Protein AF-A0A2A2QU94-F1 (afdb_monomer_lite)

Secondary structure (DSSP, 8-state):
-HHHHHHHHHIIIIIIHHHHHHHS-GGGHHHHHHHHHHHHHHHHHHIIIIIHHHHH--

Radius of gyration: 14.05 Å; chains: 1; bounding box: 30×21×41 Å

Foldseek 3Di:
DVVVVVVVVVCLVPVQLVVVLVVDDVVCSVVSNVVSVVVSVVVVVVCVPPVVCVVPPD

pLDDT: mean 87.4, std 5.4, range [58.88, 94.12]

Structure (mmCIF, N/CA/C/O backbone):
data_AF-A0A2A2QU94-F1
#
_entry.id   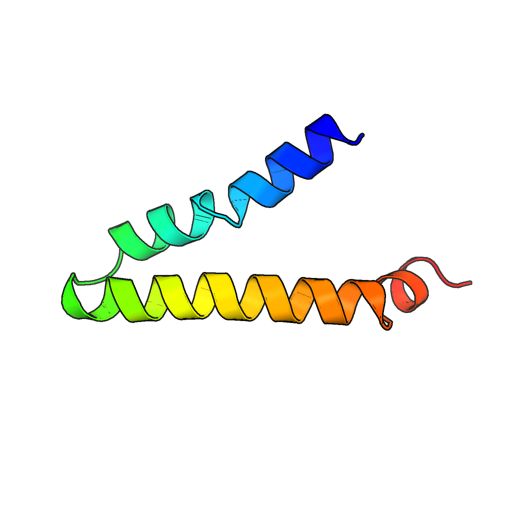AF-A0A2A2QU94-F1
#
loop_
_atom_site.group_PDB
_atom_site.id
_atom_site.type_symbol
_atom_site.label_atom_id
_atom_site.label_alt_id
_atom_site.label_comp_id
_atom_site.label_asym_id
_atom_site.label_entity_id
_atom_site.label_seq_id
_atom_site.pdbx_PDB_ins_code
_atom_site.Cartn_x
_atom_site.Cartn_y
_atom_site.Cartn_z
_atom_site.occupancy
_atom_site.B_iso_or_equiv
_atom_site.auth_seq_id
_atom_site.auth_comp_id
_atom_site.auth_asym_id
_atom_site.auth_atom_id
_atom_site.pdbx_PDB_model_num
ATOM 1 N N . MET A 1 1 ? 13.568 11.835 -5.680 1.00 75.44 1 MET A N 1
ATOM 2 C CA . MET A 1 1 ? 12.942 10.550 -6.064 1.00 75.44 1 MET A CA 1
ATOM 3 C C . MET A 1 1 ? 12.833 9.595 -4.877 1.00 75.44 1 MET A C 1
ATOM 5 O O . MET A 1 1 ? 11.710 9.324 -4.489 1.00 75.44 1 MET A O 1
ATOM 9 N N . MET A 1 2 ? 13.926 9.137 -4.242 1.00 88.50 2 MET A N 1
ATOM 10 C CA . MET A 1 2 ? 13.841 8.196 -3.098 1.00 88.50 2 MET A CA 1
ATOM 11 C C . MET A 1 2 ? 13.045 8.725 -1.896 1.00 88.50 2 MET A C 1
ATOM 13 O O . MET A 1 2 ? 12.196 8.016 -1.370 1.00 88.50 2 MET A O 1
ATOM 17 N N . THR A 1 3 ? 13.264 9.978 -1.488 1.00 90.56 3 THR A N 1
ATOM 18 C CA . THR A 1 3 ? 12.500 10.609 -0.395 1.00 90.56 3 THR A CA 1
ATOM 19 C C . THR A 1 3 ? 11.019 10.742 -0.740 1.00 90.56 3 THR A C 1
ATOM 21 O O . THR A 1 3 ? 10.158 10.412 0.066 1.00 90.56 3 THR A O 1
ATOM 24 N N . SER A 1 4 ? 10.715 11.151 -1.971 1.00 89.69 4 SER A N 1
ATOM 25 C CA . SER A 1 4 ? 9.350 11.222 -2.495 1.00 89.69 4 SER A CA 1
ATOM 26 C C . SER A 1 4 ? 8.671 9.846 -2.513 1.00 89.69 4 SER A C 1
ATOM 28 O O . SER A 1 4 ? 7.527 9.729 -2.090 1.00 89.69 4 SER A O 1
ATOM 30 N N . ALA A 1 5 ? 9.378 8.791 -2.932 1.00 89.00 5 ALA A N 1
ATOM 31 C CA . ALA A 1 5 ? 8.865 7.421 -2.923 1.00 89.00 5 ALA A CA 1
ATOM 32 C C . ALA A 1 5 ? 8.605 6.909 -1.495 1.00 89.00 5 ALA A C 1
ATOM 34 O O . ALA A 1 5 ? 7.584 6.267 -1.253 1.00 89.00 5 ALA A O 1
ATOM 35 N N . ALA A 1 6 ? 9.475 7.246 -0.537 1.00 88.25 6 ALA A N 1
ATOM 36 C CA . ALA A 1 6 ? 9.266 6.924 0.873 1.00 88.25 6 ALA A CA 1
ATOM 37 C C . ALA A 1 6 ? 8.012 7.613 1.443 1.00 88.25 6 ALA A C 1
ATOM 39 O O . ALA A 1 6 ? 7.243 6.978 2.160 1.00 88.25 6 ALA A O 1
ATOM 40 N N . LEU A 1 7 ? 7.759 8.876 1.077 1.00 89.50 7 LEU A N 1
ATOM 41 C CA . LEU A 1 7 ? 6.543 9.594 1.478 1.00 89.50 7 LEU A CA 1
ATOM 42 C C . LEU A 1 7 ? 5.275 8.950 0.902 1.00 89.50 7 LEU A C 1
ATOM 44 O O . LEU A 1 7 ? 4.290 8.815 1.621 1.00 89.50 7 LEU A O 1
ATOM 48 N N . VAL A 1 8 ? 5.301 8.500 -0.356 1.00 90.50 8 VAL A N 1
ATOM 49 C CA . VAL A 1 8 ? 4.166 7.787 -0.972 1.00 90.50 8 VAL A CA 1
ATOM 50 C C . VAL A 1 8 ? 3.914 6.448 -0.276 1.00 90.50 8 VAL A C 1
ATOM 52 O O . VAL A 1 8 ? 2.770 6.142 0.057 1.00 90.50 8 VAL A O 1
ATOM 55 N N . LEU A 1 9 ? 4.967 5.682 0.029 1.00 88.62 9 LEU A N 1
ATOM 56 C CA . LEU A 1 9 ? 4.836 4.457 0.826 1.00 88.62 9 LEU A CA 1
ATOM 57 C C . LEU A 1 9 ? 4.228 4.738 2.207 1.00 88.62 9 LEU A C 1
ATOM 59 O O . LEU A 1 9 ? 3.380 3.968 2.666 1.00 88.62 9 LEU A O 1
ATOM 63 N N . PHE A 1 10 ? 4.591 5.864 2.824 1.00 89.12 10 PHE A N 1
ATOM 64 C CA . PHE A 1 10 ? 4.048 6.290 4.113 1.00 89.12 10 PHE A CA 1
ATOM 65 C C . PHE A 1 10 ? 2.545 6.622 4.057 1.00 89.12 10 PHE A C 1
ATOM 67 O O . PHE A 1 10 ? 1.820 6.409 5.034 1.00 89.12 10 PHE A O 1
ATOM 74 N N . MET A 1 11 ? 2.039 7.076 2.901 1.00 91.38 11 MET A N 1
ATOM 75 C CA . MET A 1 11 ? 0.599 7.272 2.691 1.00 91.38 11 MET A CA 1
ATOM 76 C C . MET A 1 11 ? -0.159 5.946 2.772 1.00 91.38 11 MET A C 1
ATOM 78 O O . MET A 1 11 ? -1.223 5.893 3.378 1.00 91.38 11 MET A O 1
ATOM 82 N N . THR A 1 12 ? 0.388 4.862 2.221 1.00 85.12 12 THR A N 1
ATOM 83 C CA . THR A 1 12 ? -0.196 3.514 2.332 1.00 85.12 12 THR A CA 1
ATOM 84 C C . THR A 1 12 ? -0.016 2.903 3.723 1.00 85.12 12 THR A C 1
ATOM 86 O O . THR A 1 12 ? -0.977 2.369 4.282 1.00 85.12 12 THR A O 1
ATOM 89 N N . LEU A 1 13 ? 1.178 3.019 4.314 1.00 86.19 13 LEU A N 1
ATOM 90 C CA . LEU A 1 13 ? 1.525 2.463 5.624 1.00 86.19 13 LEU A CA 1
ATOM 91 C C . LEU A 1 13 ? 2.248 3.510 6.486 1.00 86.19 13 LEU A C 1
ATOM 93 O O . LEU A 1 13 ? 3.411 3.792 6.206 1.00 86.19 13 LEU A O 1
ATOM 97 N N . PRO A 1 14 ? 1.639 4.055 7.558 1.00 80.44 14 PRO A N 1
ATOM 98 C CA . PRO A 1 14 ? 0.340 3.722 8.158 1.00 80.44 14 PRO A CA 1
ATOM 99 C C . PRO A 1 14 ? -0.845 4.601 7.698 1.00 80.44 14 PRO A C 1
ATOM 101 O O . PRO A 1 14 ? -1.942 4.428 8.228 1.00 80.44 14 PRO A O 1
ATOM 104 N N . GLY A 1 15 ? -0.668 5.537 6.755 1.00 86.69 15 GLY A N 1
ATOM 105 C CA . GLY A 1 15 ? -1.669 6.574 6.445 1.00 86.69 15 GLY A CA 1
ATOM 106 C C . GLY A 1 15 ? -3.087 6.055 6.151 1.00 86.69 15 GLY A C 1
ATOM 107 O O . GLY A 1 15 ? -4.030 6.404 6.862 1.00 86.69 15 GLY A O 1
ATOM 108 N N . LEU A 1 16 ? -3.248 5.175 5.158 1.00 84.56 16 LEU A N 1
ATOM 109 C CA . LEU A 1 16 ? -4.546 4.590 4.794 1.00 84.56 16 LEU A CA 1
ATOM 110 C C . LEU A 1 16 ? -5.106 3.686 5.895 1.00 84.56 16 LEU A C 1
ATOM 112 O O . LEU A 1 16 ? -6.308 3.701 6.145 1.00 84.56 16 LEU A O 1
ATOM 116 N N . ALA A 1 17 ? -4.246 2.923 6.570 1.00 83.06 17 ALA A N 1
ATOM 117 C CA . ALA A 1 17 ? -4.659 2.023 7.641 1.00 83.06 17 ALA A CA 1
ATOM 118 C C . ALA A 1 17 ? -5.256 2.792 8.833 1.00 83.06 17 ALA A C 1
ATOM 120 O O . ALA A 1 17 ? -6.267 2.372 9.397 1.00 83.06 17 ALA A O 1
ATOM 121 N N . LEU A 1 18 ? -4.675 3.943 9.184 1.00 85.44 18 LEU A N 1
ATOM 122 C CA . LEU A 1 18 ? -5.189 4.826 10.233 1.00 85.44 18 LEU A CA 1
ATOM 123 C C . LEU A 1 18 ? -6.436 5.591 9.779 1.00 85.44 18 LEU A C 1
ATOM 125 O O . LEU A 1 18 ? -7.387 5.712 10.550 1.00 85.44 18 LEU A O 1
ATOM 129 N N . PHE A 1 19 ? -6.463 6.060 8.529 1.00 86.12 19 PHE A N 1
ATOM 130 C CA . PHE A 1 19 ? -7.603 6.789 7.975 1.00 86.12 19 PHE A CA 1
ATOM 131 C C . PHE A 1 19 ? -8.848 5.902 7.865 1.00 86.12 19 PHE A C 1
ATOM 133 O O . PHE A 1 19 ? -9.890 6.216 8.440 1.00 86.12 19 PHE A O 1
ATOM 140 N N . TYR A 1 20 ? -8.734 4.747 7.202 1.00 84.62 20 TYR A N 1
ATOM 141 C CA . TYR A 1 20 ? -9.841 3.800 7.102 1.00 84.62 20 TYR A CA 1
ATOM 142 C C . TYR A 1 20 ? -10.149 3.153 8.449 1.00 84.62 20 TYR A C 1
ATOM 144 O O . TYR A 1 20 ? -11.321 3.015 8.785 1.00 84.62 20 TYR A O 1
ATOM 152 N N . GLY A 1 21 ? -9.135 2.846 9.264 1.00 84.81 21 GLY A N 1
ATOM 153 C CA . GLY A 1 21 ? -9.310 2.351 10.629 1.00 84.81 21 GLY A CA 1
ATOM 154 C C . GLY A 1 21 ? -10.120 3.293 11.531 1.00 84.81 21 GLY A C 1
ATOM 155 O O . GLY A 1 21 ? -10.894 2.816 12.357 1.00 84.81 21 GLY A O 1
ATOM 156 N N . GLY A 1 22 ? -10.003 4.612 11.353 1.00 85.88 22 GLY A N 1
ATOM 157 C CA . GLY A 1 22 ? -10.789 5.610 12.089 1.00 85.88 22 GLY A CA 1
ATOM 158 C C . GLY A 1 22 ? -12.254 5.723 11.648 1.00 85.88 22 GLY A C 1
ATOM 159 O O . GLY A 1 22 ? -13.095 6.147 12.438 1.00 85.88 22 GLY A O 1
ATOM 160 N N . LEU A 1 23 ? -12.571 5.317 10.413 1.00 88.75 23 LEU A N 1
ATOM 161 C CA . LEU A 1 23 ? -13.924 5.366 9.840 1.00 88.75 23 LEU A CA 1
ATOM 162 C C . LEU A 1 23 ? -14.746 4.096 10.127 1.00 88.75 23 LEU A C 1
ATOM 164 O O . LEU A 1 23 ? -15.976 4.125 10.057 1.00 88.75 23 LEU A O 1
ATOM 168 N N . VAL A 1 24 ? -14.097 2.974 10.460 1.00 85.62 24 VAL A N 1
ATOM 169 C CA . VAL A 1 24 ? -14.779 1.719 10.823 1.00 85.62 24 VAL A CA 1
ATOM 170 C C . VAL A 1 24 ? -15.086 1.618 12.316 1.00 85.62 24 VAL A C 1
ATOM 172 O O . VAL A 1 24 ? -14.410 2.158 13.187 1.00 85.62 24 VAL A O 1
ATOM 175 N N . ARG A 1 25 ? -16.097 0.802 12.633 1.00 84.94 25 ARG A N 1
ATOM 176 C CA . ARG A 1 25 ? -16.406 0.396 14.012 1.00 84.94 25 ARG A CA 1
ATOM 177 C C . ARG A 1 25 ? -15.188 -0.290 14.640 1.00 84.94 25 ARG A C 1
ATOM 179 O O . ARG A 1 25 ? -14.566 -1.129 13.996 1.00 84.94 25 ARG A O 1
ATOM 186 N N . ARG A 1 26 ? -14.932 -0.029 15.930 1.00 77.06 26 ARG A N 1
ATOM 187 C CA . ARG A 1 26 ? -13.789 -0.561 16.712 1.00 77.06 26 ARG A CA 1
ATOM 188 C C . ARG A 1 26 ? -13.538 -2.065 16.519 1.00 77.06 26 ARG A C 1
ATOM 190 O O . ARG A 1 26 ? -12.390 -2.477 16.428 1.00 77.06 26 ARG A O 1
ATOM 197 N N . LYS A 1 27 ? -14.599 -2.869 16.371 1.00 85.62 27 LYS A N 1
ATOM 198 C CA . LYS A 1 27 ? -14.511 -4.319 16.118 1.00 85.62 27 LYS A CA 1
ATOM 199 C C . LYS A 1 27 ? -13.862 -4.713 14.779 1.00 85.62 27 LYS A C 1
ATOM 201 O O . LYS A 1 27 ? -13.339 -5.811 14.671 1.00 85.62 27 LYS A O 1
ATOM 206 N N . ASN A 1 28 ? -13.883 -3.833 13.777 1.00 84.56 28 ASN A N 1
ATOM 207 C CA . ASN A 1 28 ? -13.399 -4.109 12.419 1.00 84.56 28 ASN A CA 1
ATOM 208 C C . ASN A 1 28 ? -12.041 -3.452 12.123 1.00 84.56 28 ASN A C 1
ATOM 210 O O . ASN A 1 28 ? -11.469 -3.697 11.063 1.00 84.56 28 ASN 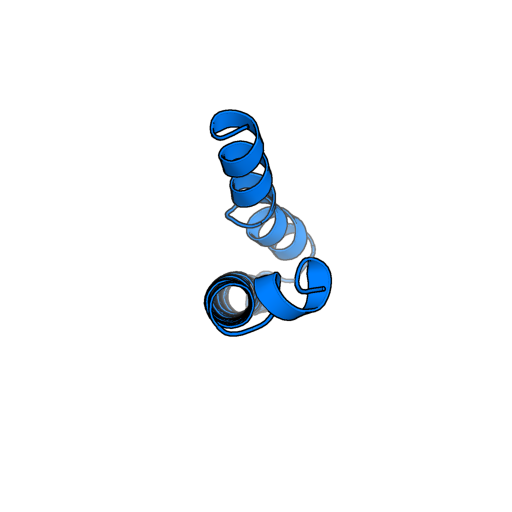A O 1
ATOM 214 N N . VAL A 1 29 ? -11.508 -2.639 13.042 1.00 83.44 29 VAL A N 1
ATOM 215 C CA . VAL A 1 29 ? -10.256 -1.891 12.835 1.00 83.44 29 VAL A CA 1
ATOM 216 C C . VAL A 1 29 ? -9.087 -2.837 12.584 1.00 83.44 29 VAL A C 1
ATOM 218 O O . VAL A 1 29 ? -8.318 -2.617 11.656 1.00 83.44 29 VAL A O 1
ATOM 221 N N . LEU A 1 30 ? -9.001 -3.934 13.344 1.00 84.44 30 LEU A N 1
ATOM 222 C CA . LEU A 1 30 ? -7.949 -4.939 13.176 1.00 84.44 30 LEU A CA 1
ATOM 223 C C . LEU A 1 30 ? -8.011 -5.613 11.793 1.00 84.44 30 LEU A C 1
ATOM 225 O O . LEU A 1 30 ? -6.978 -5.848 11.175 1.00 84.44 30 LEU A O 1
ATOM 229 N N . SER A 1 31 ? -9.223 -5.862 11.283 1.00 86.75 31 SER A N 1
ATOM 230 C CA . SER A 1 31 ? -9.434 -6.435 9.948 1.00 86.75 31 SER A CA 1
ATOM 231 C C . SER A 1 31 ? -8.980 -5.479 8.847 1.00 86.75 31 SER A C 1
ATOM 233 O O . SER A 1 31 ? -8.342 -5.914 7.895 1.00 86.75 31 SER A O 1
ATOM 235 N N . VAL A 1 32 ? -9.277 -4.183 8.975 1.00 87.19 32 VAL A N 1
ATOM 236 C CA . VAL A 1 32 ? -8.845 -3.168 8.001 1.00 87.19 32 VAL A CA 1
ATOM 237 C C . VAL A 1 32 ? -7.328 -3.004 8.022 1.00 87.19 32 VAL A C 1
ATOM 239 O O . VAL A 1 32 ? -6.702 -2.958 6.968 1.00 87.19 32 VAL A O 1
ATOM 242 N N . LEU A 1 33 ? -6.715 -3.012 9.206 1.00 86.38 33 LEU A N 1
ATOM 243 C CA . LEU A 1 33 ? -5.260 -2.945 9.358 1.00 86.38 33 LEU A CA 1
ATOM 244 C C . LEU A 1 33 ? -4.561 -4.148 8.700 1.00 86.38 33 LEU A C 1
ATOM 246 O O . LEU A 1 33 ? -3.607 -3.967 7.942 1.00 86.38 33 LEU A O 1
ATOM 250 N N . ALA A 1 34 ? -5.078 -5.360 8.926 1.00 88.06 34 ALA A N 1
ATOM 251 C CA . ALA A 1 34 ? -4.569 -6.583 8.308 1.00 88.06 34 ALA A CA 1
ATOM 252 C C . ALA A 1 34 ? -4.740 -6.584 6.778 1.00 88.06 34 ALA A C 1
ATOM 254 O O . ALA A 1 34 ? -3.820 -6.972 6.059 1.00 88.06 34 ALA A O 1
ATOM 255 N N . GLN A 1 35 ? -5.880 -6.105 6.270 1.00 88.25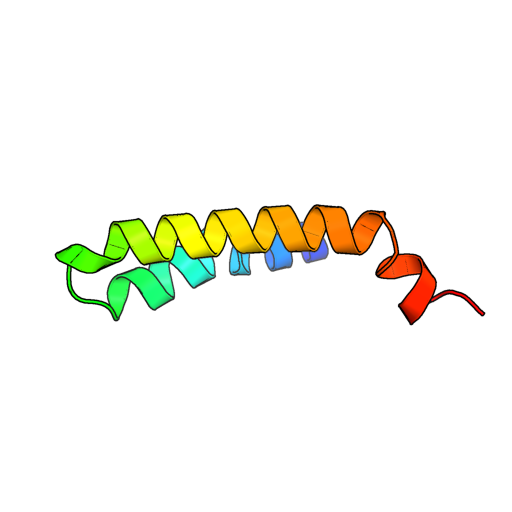 35 GLN A N 1
ATOM 256 C CA . GLN A 1 35 ? -6.126 -5.977 4.831 1.00 88.25 35 GLN A CA 1
ATOM 257 C C . GLN A 1 35 ? -5.197 -4.944 4.180 1.00 88.25 35 GLN A C 1
ATOM 259 O O . GLN A 1 35 ? -4.603 -5.239 3.146 1.00 88.25 35 GLN A O 1
ATOM 264 N N . CYS A 1 36 ? -5.005 -3.769 4.789 1.00 89.19 36 CYS A N 1
ATOM 265 C CA . CYS A 1 36 ? -4.087 -2.750 4.274 1.00 89.19 36 CYS A CA 1
ATOM 266 C C . CYS A 1 36 ? -2.636 -3.257 4.212 1.00 89.19 36 CYS A C 1
ATOM 268 O O . CYS A 1 36 ? -1.965 -3.056 3.199 1.00 89.19 36 CYS A O 1
ATOM 270 N N . LEU A 1 37 ? -2.159 -3.952 5.252 1.00 88.19 37 LEU A N 1
ATOM 271 C CA . LEU A 1 37 ? -0.825 -4.567 5.266 1.00 88.19 37 LEU A CA 1
ATOM 272 C C . LEU A 1 37 ? -0.697 -5.684 4.222 1.00 88.19 37 LEU A C 1
ATOM 274 O O . LEU A 1 37 ? 0.266 -5.701 3.454 1.00 88.19 37 LEU A O 1
ATOM 278 N N . GLY A 1 38 ? -1.683 -6.583 4.159 1.00 90.19 38 GLY A N 1
ATOM 279 C CA . GLY A 1 38 ? -1.690 -7.708 3.225 1.00 90.19 38 GLY A CA 1
ATOM 280 C C . GLY A 1 38 ? -1.689 -7.260 1.764 1.00 90.19 38 GLY A C 1
ATOM 281 O O . GLY A 1 38 ? -0.875 -7.736 0.975 1.00 90.19 38 GLY A O 1
ATOM 282 N N . ILE A 1 39 ? -2.543 -6.294 1.411 1.00 90.75 39 ILE A N 1
ATOM 283 C CA . ILE A 1 39 ? -2.623 -5.757 0.047 1.00 90.75 39 ILE A CA 1
ATOM 284 C C . ILE A 1 39 ? -1.337 -5.010 -0.313 1.00 90.75 39 ILE A C 1
ATOM 286 O O . ILE A 1 39 ? -0.819 -5.208 -1.407 1.00 90.75 39 ILE A O 1
ATOM 290 N N . THR A 1 40 ? -0.776 -4.206 0.597 1.00 90.94 40 THR A N 1
ATOM 291 C CA . THR A 1 40 ? 0.476 -3.479 0.321 1.00 90.94 40 THR A CA 1
ATOM 292 C C . THR A 1 40 ? 1.631 -4.447 0.041 1.00 90.94 40 THR A C 1
ATOM 294 O O . THR A 1 40 ? 2.376 -4.255 -0.923 1.00 90.94 40 THR A O 1
ATOM 297 N N . GLY A 1 41 ? 1.753 -5.531 0.816 1.00 89.94 41 GLY A N 1
ATOM 298 C CA . GLY A 1 41 ? 2.750 -6.577 0.565 1.00 89.94 41 GLY A CA 1
ATOM 299 C C . GLY A 1 41 ? 2.534 -7.292 -0.771 1.00 89.94 41 GLY A C 1
ATOM 300 O O . GLY A 1 41 ? 3.469 -7.427 -1.560 1.00 89.94 41 GLY A O 1
ATOM 301 N N . LEU A 1 42 ? 1.291 -7.684 -1.064 1.00 93.81 42 LEU A N 1
ATOM 302 C CA . LEU A 1 42 ? 0.936 -8.379 -2.304 1.00 93.81 42 LEU A CA 1
ATOM 303 C C . LEU A 1 42 ? 1.218 -7.503 -3.533 1.00 93.81 42 LEU A C 1
ATOM 305 O O . LEU A 1 42 ? 1.885 -7.951 -4.463 1.00 93.81 42 LEU A O 1
ATOM 309 N N . VAL A 1 43 ? 0.799 -6.235 -3.510 1.00 92.69 43 VAL A N 1
ATOM 310 C CA . VAL A 1 43 ? 1.055 -5.274 -4.594 1.00 92.69 43 VAL A CA 1
ATOM 311 C C . VAL A 1 43 ? 2.551 -5.029 -4.777 1.00 92.69 43 VAL A C 1
ATOM 313 O O . VAL A 1 43 ? 2.997 -4.940 -5.914 1.00 92.69 43 VAL A O 1
ATOM 316 N N . THR A 1 44 ? 3.346 -4.987 -3.702 1.00 90.94 44 THR A N 1
ATOM 317 C CA . THR A 1 44 ? 4.809 -4.822 -3.805 1.00 90.94 44 THR A CA 1
ATOM 318 C C . THR A 1 44 ? 5.455 -5.995 -4.548 1.00 90.94 44 THR A C 1
ATOM 320 O O . THR A 1 44 ? 6.262 -5.787 -5.455 1.00 90.94 44 THR A O 1
ATOM 323 N N . ILE A 1 45 ? 5.062 -7.227 -4.212 1.00 94.12 45 ILE A N 1
ATOM 324 C CA . ILE A 1 45 ? 5.548 -8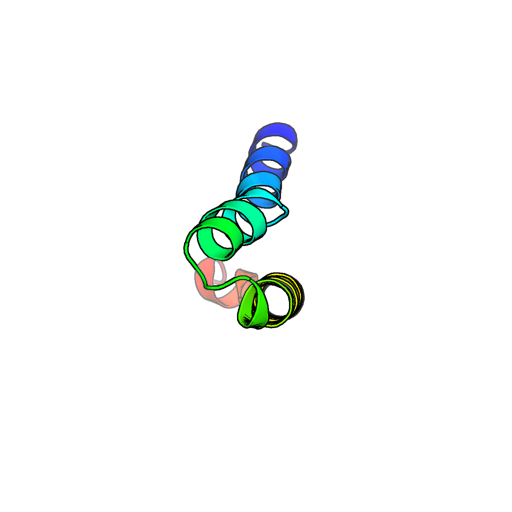.439 -4.889 1.00 94.12 45 ILE A CA 1
ATOM 325 C C . ILE A 1 45 ? 5.090 -8.452 -6.350 1.00 94.12 45 ILE A C 1
ATOM 327 O O . ILE A 1 45 ? 5.885 -8.711 -7.251 1.00 94.12 45 ILE A O 1
ATOM 331 N N . MET A 1 46 ? 3.820 -8.128 -6.593 1.00 93.62 46 MET A N 1
ATOM 332 C CA . MET A 1 46 ? 3.229 -8.090 -7.929 1.00 93.62 46 MET A CA 1
ATOM 333 C C . MET A 1 46 ? 3.902 -7.044 -8.829 1.00 93.62 46 MET A C 1
ATOM 335 O O . MET A 1 46 ? 4.186 -7.301 -10.002 1.00 93.62 46 MET A O 1
ATOM 339 N N . TRP A 1 47 ? 4.203 -5.875 -8.260 1.00 91.50 47 TRP A N 1
ATOM 340 C CA . TRP A 1 47 ? 4.891 -4.780 -8.932 1.00 91.50 47 TRP A CA 1
ATOM 341 C C . TRP A 1 47 ? 6.305 -5.171 -9.357 1.00 91.50 47 TRP A C 1
ATOM 343 O O . TRP A 1 47 ? 6.694 -4.899 -10.492 1.00 91.50 47 TRP A O 1
ATOM 353 N N . TRP A 1 48 ? 7.046 -5.851 -8.478 1.00 92.12 48 TRP A N 1
ATOM 354 C CA . TRP A 1 48 ? 8.382 -6.361 -8.785 1.00 92.12 48 TRP A CA 1
ATOM 355 C C . TRP A 1 48 ? 8.359 -7.498 -9.817 1.00 92.12 48 TRP A C 1
ATOM 357 O O . TRP A 1 48 ? 9.192 -7.512 -10.718 1.00 92.12 48 TRP A O 1
ATOM 367 N N . ALA A 1 49 ? 7.401 -8.425 -9.715 1.00 92.00 49 ALA A N 1
ATOM 368 C CA . ALA A 1 49 ? 7.351 -9.618 -10.558 1.00 92.00 49 ALA A CA 1
ATOM 369 C C . ALA A 1 49 ? 6.998 -9.311 -12.021 1.00 92.00 49 ALA A C 1
ATOM 371 O O . ALA A 1 49 ? 7.636 -9.827 -12.936 1.00 92.00 49 ALA A O 1
ATOM 372 N N . PHE A 1 50 ? 5.968 -8.496 -12.251 1.00 91.31 50 PHE A N 1
ATOM 373 C CA . PHE A 1 50 ? 5.499 -8.199 -13.608 1.00 91.31 50 PHE A CA 1
ATOM 374 C C . PHE A 1 50 ? 4.923 -6.795 -13.781 1.00 91.31 50 PHE A C 1
ATOM 376 O O . PHE A 1 50 ? 4.907 -6.298 -14.903 1.00 91.31 50 PHE A O 1
ATOM 383 N N . GLY A 1 51 ? 4.480 -6.127 -12.710 1.00 89.31 51 GLY A N 1
ATOM 384 C CA . GLY A 1 51 ? 3.848 -4.808 -12.817 1.00 89.31 51 GLY A CA 1
ATOM 385 C C . GLY A 1 51 ? 4.754 -3.751 -13.453 1.00 89.31 51 GLY A C 1
ATOM 386 O O . GLY A 1 51 ? 4.314 -3.030 -14.346 1.00 89.31 51 GLY A O 1
ATOM 387 N N . TYR A 1 52 ? 6.031 -3.705 -13.067 1.00 90.81 52 TYR A N 1
ATOM 388 C CA . 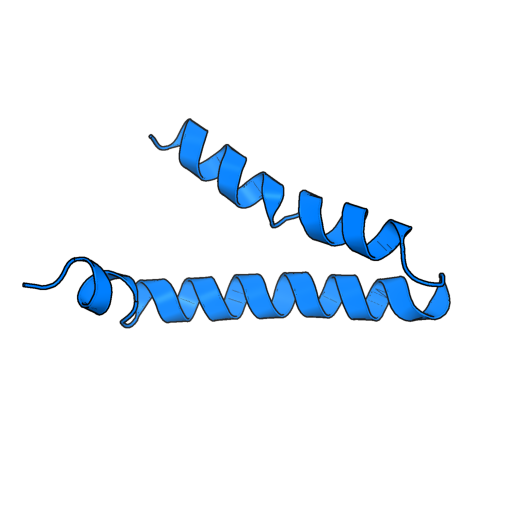TYR A 1 52 ? 6.986 -2.763 -13.653 1.00 90.81 52 TYR A CA 1
ATOM 389 C C . TYR A 1 52 ? 7.205 -3.020 -15.151 1.00 90.81 52 TYR A C 1
ATOM 391 O O . TYR A 1 52 ? 7.118 -2.098 -15.962 1.00 90.81 52 TYR A O 1
ATOM 399 N N . SER A 1 53 ? 7.418 -4.282 -15.528 1.00 88.88 53 SER A N 1
ATOM 400 C CA . SER A 1 53 ? 7.624 -4.678 -16.923 1.00 88.88 53 SER A CA 1
ATOM 401 C C . SER A 1 53 ? 6.376 -4.489 -17.782 1.00 88.88 53 SER A C 1
ATOM 403 O O . SER A 1 53 ? 6.506 -4.245 -18.968 1.00 88.88 53 SER A O 1
ATOM 405 N N . PHE A 1 54 ? 5.168 -4.567 -17.226 1.00 91.94 54 PHE A N 1
ATOM 406 C CA . PHE A 1 54 ? 3.946 -4.356 -18.008 1.00 91.94 54 PHE A CA 1
ATOM 407 C C . PHE A 1 54 ? 3.684 -2.874 -18.308 1.00 91.94 54 PHE A C 1
ATOM 409 O O . PHE A 1 54 ? 3.123 -2.538 -19.344 1.00 91.94 54 PHE A O 1
ATOM 416 N N . VAL A 1 55 ? 4.076 -1.982 -17.393 1.00 91.94 55 VAL A N 1
ATOM 417 C CA . VAL A 1 55 ? 3.852 -0.532 -17.527 1.00 91.94 55 VAL A CA 1
ATOM 418 C C . VAL A 1 55 ? 4.976 0.149 -18.308 1.00 91.94 55 VAL A C 1
ATOM 420 O O . VAL A 1 55 ? 4.720 1.092 -19.054 1.00 91.94 55 VAL A O 1
ATOM 423 N N . PHE A 1 56 ? 6.217 -0.309 -18.130 1.00 91.75 56 PHE A N 1
ATOM 424 C CA . PHE A 1 56 ? 7.407 0.310 -18.726 1.00 91.75 56 PHE A CA 1
ATOM 425 C C . PHE A 1 56 ? 8.151 -0.600 -19.710 1.00 91.75 56 PHE A C 1
ATOM 427 O O . PHE A 1 56 ? 9.115 -0.155 -20.335 1.00 91.75 56 PHE A O 1
ATOM 434 N N . GLY A 1 57 ? 7.735 -1.860 -19.850 1.00 79.69 57 GLY 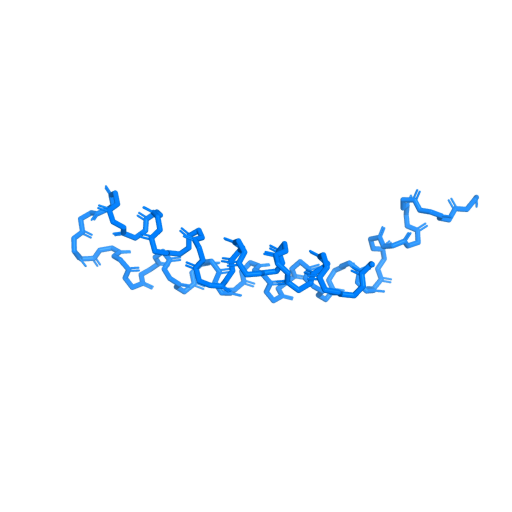A N 1
ATOM 435 C CA . GLY A 1 57 ? 8.225 -2.742 -20.904 1.00 79.69 57 GLY A CA 1
ATOM 436 C C . GLY A 1 57 ? 7.688 -2.282 -22.248 1.00 79.69 57 GLY A C 1
ATOM 437 O O . GLY A 1 57 ? 6.535 -1.877 -22.376 1.00 79.69 57 GLY A O 1
ATOM 438 N N . LYS A 1 58 ? 8.580 -2.275 -23.228 1.00 58.88 58 LYS A N 1
ATOM 439 C CA . LYS A 1 58 ? 8.309 -1.831 -24.587 1.00 58.88 58 LYS A CA 1
ATOM 440 C C . LYS A 1 58 ? 7.713 -2.957 -25.418 1.00 58.88 58 LYS A C 1
ATOM 442 O O . LYS A 1 58 ? 8.153 -4.110 -25.213 1.00 58.88 58 LYS A O 1
#

Sequence (58 aa):
MMTSAALVLFMTLPGLALFYGGLVRRKNVLSVLAQCLGITGLVTIMWWAFGYSFVFGK